Protein AF-A0A662AIS1-F1 (afdb_monomer_lite)

Secondary structure (DSSP, 8-state):
---PPPPGGGHHHHHHHHHHHTS-PPS-EEEE-PPSTTEEEEEEEETTS-EEEEE-HHHHT-TT--HHHHHHHHHHHHHHHTT-----STT-TTT---TT-HHHHTSHHHHHHHHTT-S----GGG-----------EEEEEEEE--

Foldseek 3Di:
DDQPAEDPVCVVLQVVLCVLLVHHFDDAYEEEDADPDLAQKAWEAEPVGYIYIYGHVCQVPDPPQDPLNSSLRSLLNSLCGGVVDAQDDPQACNVWPDPPWVSCVVCVVQNSCVSSVNHDDDPPVVDDDDDTDDDPRTHDTYDYDYD

Structure (mmCIF, N/CA/C/O backbone):
data_AF-A0A662AIS1-F1
#
_entry.id   AF-A0A662AIS1-F1
#
loop_
_atom_site.group_PDB
_atom_site.id
_atom_site.type_symbol
_atom_site.label_atom_id
_atom_site.label_alt_id
_atom_site.label_comp_id
_atom_site.label_asym_id
_atom_site.label_entity_id
_atom_site.label_seq_id
_atom_site.pdbx_PDB_ins_code
_atom_site.Cartn_x
_atom_site.Cartn_y
_atom_site.Cartn_z
_atom_site.occupancy
_atom_site.B_iso_or_equiv
_atom_site.auth_seq_id
_atom_site.auth_comp_id
_atom_site.auth_asym_id
_atom_site.auth_atom_id
_atom_site.pdbx_PDB_model_num
ATOM 1 N N . MET A 1 1 ? -5.729 -16.666 18.480 1.00 43.19 1 MET A N 1
ATOM 2 C CA . MET A 1 1 ? -5.168 -16.545 17.128 1.00 43.19 1 MET A CA 1
ATOM 3 C C . MET A 1 1 ? -4.175 -15.417 17.227 1.00 43.19 1 MET A C 1
ATOM 5 O O . MET A 1 1 ? -4.584 -14.311 17.562 1.00 43.19 1 MET A O 1
ATOM 9 N N . ASP A 1 2 ? -2.892 -15.741 17.139 1.00 51.19 2 ASP A N 1
ATOM 10 C CA . ASP A 1 2 ? -1.840 -14.737 17.213 1.00 51.19 2 ASP A CA 1
ATOM 11 C C . ASP A 1 2 ? -1.860 -13.984 15.886 1.00 51.19 2 ASP A C 1
ATOM 13 O O . ASP A 1 2 ? -1.753 -14.594 14.826 1.00 51.19 2 ASP A O 1
ATOM 17 N N . ILE A 1 3 ? -2.117 -12.680 15.940 1.00 53.25 3 ILE A N 1
ATOM 18 C CA . ILE A 1 3 ? -2.059 -11.820 14.759 1.00 53.25 3 ILE A CA 1
ATOM 19 C C . ILE A 1 3 ? -0.589 -11.776 14.359 1.00 53.25 3 ILE A C 1
ATOM 21 O O . ILE A 1 3 ? 0.239 -11.278 15.127 1.00 53.25 3 ILE A O 1
ATOM 25 N N . GLU A 1 4 ? -0.255 -12.344 13.203 1.00 63.03 4 GLU A N 1
ATOM 26 C CA . GLU A 1 4 ? 1.111 -12.285 12.700 1.00 63.03 4 GLU A CA 1
ATOM 27 C C . GLU A 1 4 ? 1.506 -10.815 12.474 1.00 63.03 4 GLU A C 1
ATOM 29 O O . GLU A 1 4 ? 0.703 -10.027 11.955 1.00 63.03 4 GLU A O 1
ATOM 34 N N . PRO A 1 5 ? 2.702 -10.399 12.920 1.00 81.88 5 PRO A N 1
ATOM 35 C CA . PRO A 1 5 ? 3.101 -9.002 12.882 1.00 81.88 5 PRO A CA 1
ATOM 36 C C . PRO A 1 5 ? 3.306 -8.522 11.443 1.00 81.88 5 PRO A C 1
ATOM 38 O O . PRO A 1 5 ? 3.674 -9.286 10.560 1.00 81.88 5 PRO A O 1
ATOM 41 N N . ILE A 1 6 ? 3.106 -7.222 11.232 1.00 87.69 6 ILE A N 1
ATOM 42 C CA . ILE A 1 6 ? 3.441 -6.526 9.985 1.00 87.69 6 ILE A CA 1
ATOM 43 C C . ILE A 1 6 ? 4.918 -6.773 9.643 1.00 87.69 6 ILE A C 1
ATOM 45 O O . ILE A 1 6 ? 5.787 -6.499 10.477 1.00 87.69 6 ILE A O 1
ATOM 49 N N . ASP A 1 7 ? 5.203 -7.243 8.423 1.00 90.25 7 ASP A N 1
ATOM 50 C CA . ASP A 1 7 ? 6.584 -7.393 7.953 1.00 90.25 7 ASP A CA 1
ATOM 51 C C . ASP A 1 7 ? 7.290 -6.028 7.941 1.00 90.25 7 ASP A C 1
ATOM 53 O O . ASP A 1 7 ? 6.749 -5.012 7.487 1.00 90.25 7 ASP A O 1
ATOM 57 N N . SER A 1 8 ? 8.521 -5.992 8.456 1.00 92.50 8 SER A N 1
ATOM 58 C CA . SER A 1 8 ? 9.297 -4.762 8.583 1.00 92.50 8 SER A CA 1
ATOM 59 C C . SER A 1 8 ? 9.508 -4.028 7.254 1.00 92.50 8 SER A C 1
ATOM 61 O O . SER A 1 8 ? 9.572 -2.795 7.275 1.00 92.50 8 SER A O 1
ATOM 63 N N . GLU A 1 9 ? 9.520 -4.742 6.121 1.00 95.00 9 GLU A N 1
ATOM 64 C CA . GLU A 1 9 ? 9.638 -4.179 4.765 1.00 95.00 9 GLU A CA 1
ATOM 65 C C . GLU A 1 9 ? 8.522 -3.172 4.436 1.00 95.00 9 GLU A C 1
ATOM 67 O O . GLU A 1 9 ? 8.722 -2.243 3.651 1.00 95.00 9 GLU A O 1
ATOM 72 N N . PHE A 1 10 ? 7.355 -3.297 5.074 1.00 95.56 10 PHE A N 1
ATOM 73 C CA . PHE A 1 10 ? 6.209 -2.418 4.832 1.00 95.56 10 PHE A CA 1
ATOM 74 C C . PHE A 1 10 ? 6.201 -1.162 5.716 1.00 95.56 10 PHE A C 1
ATOM 76 O O . PHE A 1 10 ? 5.417 -0.238 5.483 1.00 95.56 10 PHE A O 1
ATOM 83 N N . SER A 1 11 ? 7.078 -1.089 6.722 1.00 93.06 11 SER A N 1
ATOM 84 C CA . SER A 1 11 ? 6.996 -0.092 7.802 1.00 93.06 11 SER A CA 1
ATOM 85 C C . SER A 1 11 ? 7.085 1.354 7.314 1.00 93.06 11 SER A C 1
ATOM 87 O O . SER A 1 11 ? 6.357 2.217 7.807 1.00 93.06 11 SER A O 1
ATOM 89 N N . SER A 1 12 ? 7.973 1.642 6.357 1.00 95.81 12 SER A N 1
ATOM 90 C CA . SER A 1 12 ? 8.138 2.995 5.810 1.00 95.81 12 SER A CA 1
ATOM 91 C C . SER A 1 12 ? 6.887 3.453 5.062 1.00 95.81 12 SER A C 1
ATOM 93 O O . SER A 1 12 ? 6.411 4.560 5.302 1.00 95.81 12 SER A O 1
ATOM 95 N N . TYR A 1 13 ? 6.312 2.587 4.229 1.00 95.94 13 TYR A N 1
ATOM 96 C CA . TYR A 1 13 ? 5.102 2.876 3.462 1.00 95.94 13 TYR A CA 1
ATOM 97 C C . TYR A 1 13 ? 3.892 3.079 4.381 1.00 95.94 13 TYR A C 1
ATOM 99 O O . TYR A 1 13 ? 3.158 4.053 4.234 1.00 95.94 13 TYR A O 1
ATOM 107 N N . ILE A 1 14 ? 3.726 2.222 5.394 1.00 95.00 14 ILE A N 1
ATOM 108 C CA . ILE A 1 14 ? 2.650 2.352 6.389 1.00 95.00 14 ILE A CA 1
ATOM 109 C C . ILE A 1 14 ? 2.785 3.660 7.167 1.00 95.00 14 ILE A C 1
ATOM 111 O O . ILE A 1 14 ? 1.793 4.350 7.402 1.00 95.00 14 ILE A O 1
ATOM 115 N N . LYS A 1 15 ? 4.011 4.036 7.545 1.00 95.00 15 LYS A N 1
ATOM 116 C CA . LYS A 1 15 ? 4.266 5.315 8.206 1.00 95.00 15 LYS A CA 1
ATOM 117 C C . LYS A 1 15 ? 3.829 6.485 7.322 1.00 95.00 15 LYS A C 1
ATOM 119 O O . LYS A 1 15 ? 3.090 7.340 7.802 1.00 95.00 15 LYS A O 1
ATOM 124 N N . THR A 1 16 ? 4.216 6.498 6.047 1.00 95.06 16 THR A N 1
ATOM 125 C CA . THR A 1 16 ? 3.801 7.551 5.108 1.00 95.06 16 THR A CA 1
ATOM 126 C C . THR A 1 16 ? 2.282 7.583 4.925 1.00 95.06 16 THR A C 1
ATOM 128 O O . THR A 1 16 ? 1.692 8.663 4.926 1.00 95.06 16 THR A O 1
ATOM 131 N N . TYR A 1 17 ? 1.625 6.423 4.843 1.00 94.94 17 TYR A N 1
ATOM 132 C CA . TYR A 1 17 ? 0.164 6.327 4.780 1.00 94.94 17 TYR A CA 1
ATOM 133 C C . TYR A 1 17 ? -0.499 6.959 6.012 1.00 94.94 17 TYR A C 1
ATOM 135 O O . TYR A 1 17 ? -1.397 7.787 5.874 1.00 94.94 17 TYR A O 1
ATOM 143 N N . VAL A 1 18 ? -0.041 6.610 7.220 1.00 94.44 18 VAL A N 1
ATOM 144 C CA . VAL A 1 18 ? -0.578 7.130 8.491 1.00 94.44 18 VAL A CA 1
ATOM 145 C C . VAL A 1 18 ? -0.353 8.634 8.624 1.00 94.44 18 VAL A C 1
ATOM 147 O O . VAL A 1 18 ? -1.266 9.355 9.030 1.00 94.44 18 VAL A O 1
ATOM 150 N N . GLU A 1 19 ? 0.837 9.118 8.262 1.00 94.62 19 GLU A N 1
ATOM 151 C CA . GLU A 1 19 ? 1.161 10.548 8.248 1.00 94.62 19 GLU A CA 1
ATOM 152 C C . GLU A 1 19 ? 0.239 11.311 7.294 1.00 94.62 19 GLU A C 1
ATOM 154 O O . GLU A 1 19 ? -0.308 12.349 7.669 1.00 94.62 19 GLU A O 1
ATOM 159 N N . LEU A 1 20 ? 0.008 10.772 6.093 1.00 92.38 20 LEU A N 1
ATOM 160 C CA . LEU A 1 20 ? -0.857 11.399 5.101 1.00 92.38 20 LEU A CA 1
ATOM 161 C C . LEU A 1 20 ? -2.334 11.357 5.513 1.00 92.38 20 LEU A C 1
ATOM 163 O O . LEU A 1 20 ? -3.027 12.364 5.394 1.00 92.38 20 LEU A O 1
ATOM 167 N N . LYS A 1 21 ? -2.814 10.217 6.020 1.00 92.75 21 LYS A N 1
ATOM 168 C CA . LYS A 1 21 ? -4.190 10.021 6.504 1.00 92.75 21 LYS A CA 1
ATOM 169 C C . LYS A 1 21 ? -4.490 10.861 7.754 1.00 92.75 21 LYS A C 1
ATOM 171 O O . LYS A 1 21 ? -5.641 11.225 7.990 1.00 92.75 21 LYS A O 1
ATOM 176 N N . GLY A 1 22 ? -3.482 11.143 8.581 1.00 93.25 22 GLY A N 1
ATOM 177 C CA . GLY A 1 22 ? -3.623 11.869 9.848 1.00 93.25 22 GLY A CA 1
ATOM 178 C C . GLY A 1 22 ? -4.205 11.033 10.996 1.00 93.25 22 GLY A C 1
ATOM 179 O O . GLY A 1 22 ? -4.612 11.582 12.018 1.00 93.25 22 GLY A O 1
ATOM 180 N N . SER A 1 23 ? -4.278 9.709 10.840 1.00 91.00 23 SER A N 1
ATOM 181 C CA . SER A 1 23 ? -4.714 8.770 11.881 1.00 91.00 23 SER A CA 1
ATOM 182 C C . SER A 1 23 ? -4.106 7.386 11.650 1.00 91.00 23 SER A C 1
ATOM 184 O O . SER A 1 23 ? -3.678 7.072 10.540 1.00 91.00 23 SER A O 1
ATOM 186 N N . GLY A 1 24 ? -4.052 6.561 12.700 1.00 91.06 24 GLY A N 1
ATOM 187 C CA . GLY A 1 24 ? -3.509 5.201 12.619 1.00 91.06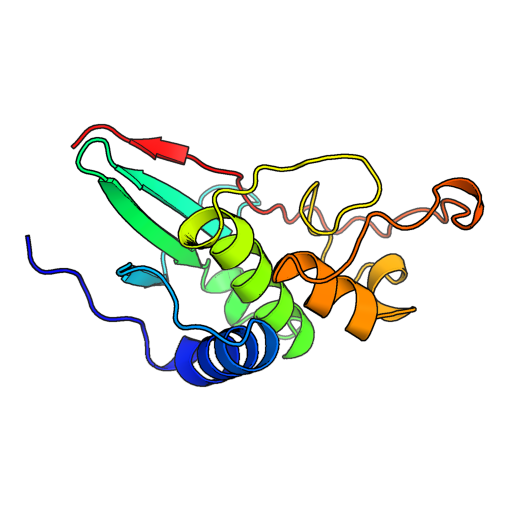 24 GLY A CA 1
ATOM 188 C C . GLY A 1 24 ? -4.311 4.269 11.702 1.00 91.06 24 GLY A C 1
ATOM 189 O O . GLY A 1 24 ? -5.381 4.630 11.203 1.00 91.06 24 GLY A O 1
ATOM 190 N N . ILE A 1 25 ? -3.797 3.054 11.507 1.00 91.25 25 ILE A N 1
ATOM 191 C CA . ILE A 1 25 ? -4.488 1.977 10.784 1.00 91.25 25 ILE A CA 1
ATOM 192 C C . ILE A 1 25 ? -5.247 1.057 11.745 1.00 91.25 25 ILE A C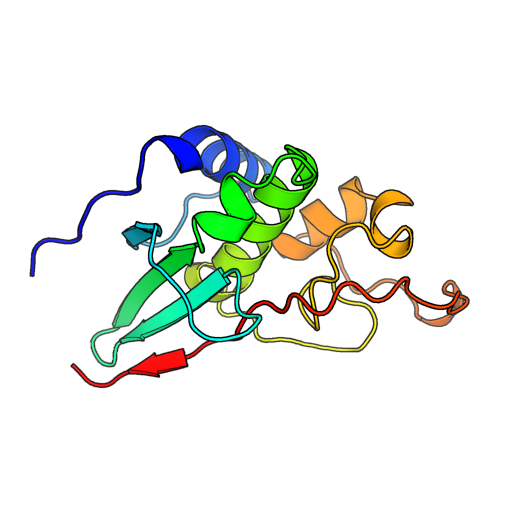 1
ATOM 194 O O . ILE A 1 25 ? -4.925 0.973 12.933 1.00 91.25 25 ILE A O 1
ATOM 198 N N . ARG A 1 26 ? -6.261 0.355 11.232 1.00 86.88 26 ARG A N 1
ATOM 199 C CA . ARG A 1 26 ? -6.901 -0.763 11.946 1.00 86.88 26 ARG A CA 1
ATOM 200 C C . ARG A 1 26 ? -5.874 -1.853 12.276 1.00 86.88 26 ARG A C 1
ATOM 202 O O . ARG A 1 26 ? -4.868 -1.999 11.591 1.00 86.88 26 ARG A O 1
ATOM 209 N N . ASN A 1 27 ? -6.164 -2.646 13.305 1.00 84.81 27 ASN A N 1
ATOM 210 C CA . ASN A 1 27 ? -5.362 -3.822 13.625 1.00 84.81 27 ASN A CA 1
ATOM 211 C C . ASN A 1 27 ? -5.500 -4.863 12.502 1.00 84.81 27 ASN A C 1
ATOM 213 O O . ASN A 1 27 ? -6.616 -5.307 12.227 1.00 84.81 27 ASN A O 1
ATOM 217 N N . MET A 1 28 ? -4.394 -5.191 11.837 1.00 88.75 28 MET A N 1
ATOM 218 C CA . MET A 1 28 ? -4.332 -6.132 10.717 1.00 88.75 28 MET A CA 1
ATOM 219 C C . MET A 1 28 ? -2.907 -6.662 10.541 1.00 88.75 28 MET A C 1
ATOM 221 O O . MET A 1 28 ? -1.947 -6.008 10.956 1.00 88.75 28 MET A O 1
ATOM 225 N N . SER A 1 29 ? -2.784 -7.806 9.876 1.00 92.25 29 SER A N 1
ATOM 226 C CA . SER A 1 29 ? -1.504 -8.352 9.417 1.00 92.25 29 SER A CA 1
ATOM 227 C C . SER A 1 29 ? -1.213 -7.894 7.988 1.00 92.25 29 SER A C 1
ATOM 229 O O . SER A 1 29 ? -2.130 -7.763 7.176 1.00 92.25 29 SER A O 1
ATOM 231 N N . ILE A 1 30 ? 0.058 -7.633 7.683 1.00 94.38 30 ILE A N 1
ATOM 232 C CA . ILE A 1 30 ? 0.526 -7.290 6.334 1.00 94.38 30 ILE A CA 1
ATOM 233 C C . ILE A 1 30 ? 1.784 -8.110 6.079 1.00 94.38 30 ILE A C 1
ATOM 235 O O . ILE A 1 30 ? 2.792 -7.914 6.761 1.00 94.38 30 ILE A O 1
ATOM 239 N N . LEU A 1 31 ? 1.695 -9.055 5.147 1.00 95.06 31 LEU A N 1
ATOM 240 C CA . LEU A 1 31 ? 2.678 -10.123 4.965 1.00 95.06 31 LEU A CA 1
ATOM 241 C C . LEU A 1 31 ? 2.943 -10.387 3.481 1.00 95.06 31 LEU A C 1
ATOM 243 O O . LEU A 1 31 ? 2.123 -10.072 2.616 1.00 95.06 31 LEU A O 1
ATOM 247 N N . PHE A 1 32 ? 4.073 -11.026 3.189 1.00 96.00 32 PHE A N 1
ATOM 248 C CA . PHE A 1 32 ? 4.301 -11.606 1.870 1.00 96.00 32 PHE A CA 1
ATOM 249 C C . PHE A 1 32 ? 3.583 -12.945 1.725 1.00 96.00 32 PHE A C 1
ATOM 251 O O . PHE A 1 32 ? 3.656 -13.805 2.604 1.00 96.00 32 PHE A O 1
ATOM 258 N N . HIS A 1 33 ? 2.950 -13.156 0.575 1.00 95.25 33 HIS A N 1
ATOM 259 C CA . HIS A 1 33 ? 2.391 -14.450 0.199 1.00 95.25 33 HIS A CA 1
ATOM 260 C C . HIS A 1 33 ? 2.451 -14.615 -1.316 1.00 95.25 33 HIS A C 1
ATOM 262 O O . HIS A 1 33 ? 2.220 -13.655 -2.038 1.00 95.25 33 HIS A O 1
ATOM 268 N N . THR A 1 34 ? 2.726 -15.821 -1.814 1.00 94.12 34 THR A N 1
ATOM 269 C CA . THR A 1 34 ? 2.628 -16.086 -3.256 1.00 94.12 34 THR A CA 1
ATOM 270 C C . THR A 1 34 ? 1.164 -16.080 -3.674 1.00 94.12 34 THR A C 1
ATOM 272 O O . THR A 1 34 ? 0.377 -16.910 -3.214 1.00 94.12 34 THR A O 1
ATOM 275 N N . LEU A 1 35 ? 0.799 -15.155 -4.551 1.00 90.62 35 LEU A N 1
ATOM 276 C CA . LEU A 1 35 ? -0.561 -14.971 -5.025 1.00 90.62 35 LEU A CA 1
ATOM 277 C C . LEU A 1 35 ? -0.742 -15.624 -6.406 1.00 90.62 35 LEU A C 1
ATOM 279 O O . LEU A 1 35 ? 0.199 -15.734 -7.194 1.00 90.62 35 LEU A O 1
ATOM 283 N N . PRO A 1 36 ? -1.943 -16.139 -6.714 1.00 86.25 36 PRO A N 1
ATOM 284 C CA . PRO A 1 36 ? -2.187 -16.804 -7.983 1.00 86.25 36 PRO A CA 1
ATOM 285 C C . PRO A 1 36 ? -2.374 -15.806 -9.134 1.00 86.25 36 PRO A C 1
ATOM 287 O O . PRO A 1 36 ? -3.018 -14.767 -8.994 1.00 86.25 36 PRO A O 1
ATOM 290 N N . GLY A 1 37 ? -1.921 -16.201 -10.325 1.00 84.50 37 GLY A N 1
ATOM 291 C CA . GLY A 1 37 ? -2.202 -15.485 -11.568 1.00 84.50 37 GLY A CA 1
ATOM 292 C C . GLY A 1 37 ? -1.487 -14.139 -11.649 1.00 84.50 37 GLY A C 1
ATOM 293 O O . GLY A 1 37 ? -0.278 -14.073 -11.472 1.00 84.50 37 GLY A O 1
ATOM 294 N N . SER A 1 38 ? -2.239 -13.090 -11.974 1.00 82.50 38 SER A N 1
ATOM 295 C CA . SER A 1 38 ? -1.757 -11.709 -12.078 1.00 82.50 38 SER A CA 1
ATOM 296 C C . SER A 1 38 ? -1.934 -10.905 -10.791 1.00 82.50 38 SER A C 1
ATOM 298 O O . SER A 1 38 ? -1.727 -9.694 -10.811 1.00 82.50 38 SER A O 1
ATOM 300 N N . VAL A 1 39 ? -2.379 -11.543 -9.702 1.00 87.56 39 VAL A N 1
ATOM 301 C CA . VAL A 1 39 ? -2.681 -10.846 -8.455 1.00 87.56 39 VAL A CA 1
ATOM 302 C C . VAL A 1 39 ? -1.389 -10.477 -7.738 1.00 87.56 39 VAL A C 1
ATOM 304 O O . VAL A 1 39 ? -0.614 -11.359 -7.398 1.00 87.56 39 VAL A O 1
ATOM 307 N N . ILE A 1 40 ? -1.171 -9.190 -7.479 1.00 91.06 40 ILE A N 1
ATOM 308 C CA . ILE A 1 40 ? 0.054 -8.689 -6.819 1.00 91.06 40 ILE A CA 1
ATOM 309 C C . ILE A 1 40 ? -0.167 -8.198 -5.384 1.00 91.06 40 ILE A C 1
ATOM 311 O O . ILE A 1 40 ? 0.780 -8.024 -4.618 1.00 91.06 40 ILE A O 1
ATOM 315 N N . GLY A 1 41 ? -1.429 -7.975 -5.031 1.00 92.12 41 GLY A N 1
ATOM 316 C CA . GLY A 1 41 ? -1.885 -7.506 -3.735 1.00 92.12 41 GLY A CA 1
ATOM 317 C C . GLY A 1 41 ? -3.326 -7.938 -3.520 1.00 92.12 41 GLY A C 1
ATOM 318 O O . GLY A 1 41 ? -4.099 -8.067 -4.480 1.00 92.12 41 GLY A O 1
ATOM 319 N N . VAL A 1 42 ? -3.660 -8.252 -2.274 1.00 91.62 42 VAL A N 1
ATOM 320 C CA . VAL A 1 42 ? -5.021 -8.603 -1.885 1.00 91.62 42 VAL A CA 1
ATOM 321 C C . VAL A 1 42 ? -5.266 -8.302 -0.418 1.00 91.62 42 VAL A C 1
ATOM 323 O O . VAL A 1 42 ? -4.426 -8.571 0.443 1.00 91.62 42 VAL A O 1
ATOM 326 N N . CYS A 1 43 ? -6.476 -7.842 -0.137 1.00 92.81 43 CYS A N 1
ATOM 327 C CA . CYS A 1 43 ? -6.992 -7.662 1.203 1.00 92.81 43 CYS A CA 1
ATOM 328 C C . CYS A 1 43 ? -8.081 -8.705 1.516 1.00 92.81 43 CYS A C 1
ATOM 330 O O . CYS A 1 43 ? -9.130 -8.770 0.864 1.00 92.81 43 CYS A O 1
ATOM 332 N N . TYR A 1 44 ? -7.849 -9.505 2.557 1.00 91.50 44 TYR A N 1
ATOM 333 C CA . TYR A 1 44 ? -8.788 -10.489 3.083 1.00 91.50 44 TYR A CA 1
ATOM 334 C C . TYR A 1 44 ? -9.609 -9.932 4.236 1.00 91.50 44 TYR A C 1
ATOM 336 O O . TYR A 1 44 ? -9.101 -9.265 5.138 1.00 91.50 44 TYR A O 1
ATOM 344 N N . TYR A 1 45 ? -10.900 -10.242 4.202 1.00 90.44 45 TYR A N 1
ATOM 345 C CA . TYR A 1 45 ? -11.851 -9.950 5.263 1.00 90.44 45 TYR A CA 1
ATOM 346 C C . TYR A 1 45 ? -12.340 -11.256 5.859 1.00 90.44 45 TYR A C 1
ATOM 348 O O . TYR A 1 45 ? -12.994 -12.043 5.171 1.00 90.44 45 TYR A O 1
ATOM 356 N N . TYR A 1 46 ? -12.081 -11.444 7.143 1.00 87.50 46 TYR A N 1
ATOM 357 C CA . TYR A 1 46 ? -12.546 -12.609 7.874 1.00 87.50 46 TYR A CA 1
ATOM 358 C C . TYR A 1 46 ? -13.888 -12.329 8.553 1.00 87.50 46 TYR A C 1
ATOM 360 O O . TYR A 1 46 ? -14.196 -11.200 8.951 1.00 87.50 46 TYR A O 1
ATOM 368 N N . SER A 1 47 ? -14.712 -13.367 8.694 1.00 85.12 47 SER A N 1
ATOM 369 C CA . SER A 1 47 ? -16.053 -13.267 9.290 1.00 85.12 47 SER A CA 1
ATOM 370 C C . SER A 1 47 ? -16.049 -12.795 10.753 1.00 85.12 47 SER A C 1
ATOM 372 O O . SER A 1 47 ? -17.028 -12.205 11.211 1.00 85.12 47 SER A O 1
ATOM 374 N N . ASN A 1 48 ? -14.942 -12.982 11.476 1.00 85.44 48 ASN A N 1
ATOM 375 C CA . ASN A 1 48 ? -14.741 -12.475 12.838 1.00 85.44 48 ASN A CA 1
ATOM 376 C C . ASN A 1 48 ? -14.366 -10.978 12.901 1.00 85.44 48 ASN A C 1
ATOM 378 O O . ASN A 1 48 ? -14.236 -10.431 13.996 1.00 85.44 48 ASN A O 1
ATOM 382 N N . GLY A 1 49 ? -14.208 -10.314 11.753 1.00 83.81 49 GLY A N 1
ATOM 383 C CA . GLY A 1 49 ? -13.835 -8.905 11.648 1.00 83.81 49 GLY A CA 1
ATOM 384 C C . GLY A 1 49 ? -12.338 -8.643 11.467 1.00 83.81 49 GLY A C 1
ATOM 385 O O . GLY A 1 49 ? -11.977 -7.478 11.258 1.00 83.81 49 GLY A O 1
ATOM 386 N N . ASP A 1 50 ? -11.497 -9.681 11.503 1.00 88.56 50 ASP A N 1
ATOM 387 C CA . ASP A 1 50 ? -10.068 -9.564 11.221 1.00 88.56 50 ASP A CA 1
ATOM 388 C C . ASP A 1 50 ? -9.822 -9.255 9.745 1.00 88.56 50 ASP A C 1
ATOM 390 O O . ASP A 1 50 ? -10.633 -9.551 8.857 1.00 88.56 50 ASP A O 1
ATOM 394 N N . ARG A 1 51 ? -8.683 -8.614 9.493 1.00 91.06 51 ARG A N 1
ATOM 395 C CA . ARG A 1 51 ? -8.257 -8.198 8.162 1.00 91.06 51 ARG A CA 1
ATOM 396 C C . ARG A 1 51 ? -6.789 -8.505 7.966 1.00 91.06 51 ARG A C 1
ATOM 398 O O . ARG A 1 51 ? -6.005 -8.431 8.912 1.00 91.06 51 ARG A O 1
ATOM 405 N N . GLU A 1 52 ? -6.435 -8.818 6.734 1.00 93.25 52 GLU A N 1
ATOM 406 C CA . GLU A 1 52 ? -5.083 -9.224 6.383 1.00 93.25 52 GLU A CA 1
ATOM 407 C C . GLU A 1 52 ? -4.765 -8.807 4.954 1.00 93.25 52 GLU A C 1
ATOM 409 O O . GLU A 1 52 ? -5.585 -8.993 4.057 1.00 93.25 52 GLU A O 1
ATOM 414 N N . ILE A 1 53 ? -3.582 -8.239 4.750 1.00 94.94 53 ILE A N 1
ATOM 415 C CA . ILE A 1 53 ? -3.073 -7.876 3.432 1.00 94.94 53 ILE A CA 1
ATOM 416 C C . ILE A 1 53 ? -1.957 -8.844 3.067 1.00 94.94 53 ILE A C 1
ATOM 418 O O . ILE A 1 53 ? -0.992 -8.988 3.822 1.00 94.94 53 ILE A O 1
ATOM 422 N N . TYR A 1 54 ? -2.059 -9.442 1.883 1.00 95.31 54 TYR A N 1
ATOM 423 C CA . TYR A 1 54 ? -0.964 -10.178 1.264 1.00 95.31 54 TYR A CA 1
ATOM 424 C C . TYR A 1 54 ? -0.424 -9.433 0.058 1.00 95.31 54 TYR A C 1
ATOM 426 O O . TYR A 1 54 ? -1.187 -8.987 -0.798 1.00 95.31 54 TYR A O 1
ATOM 434 N N . ILE A 1 55 ? 0.901 -9.349 -0.006 1.00 95.25 55 ILE A N 1
ATOM 435 C CA . ILE A 1 55 ? 1.649 -8.772 -1.119 1.00 95.25 55 ILE A CA 1
ATOM 436 C C . ILE A 1 55 ? 2.441 -9.879 -1.801 1.00 95.25 55 ILE A C 1
ATOM 438 O O . ILE A 1 55 ? 3.097 -10.682 -1.130 1.00 95.25 55 ILE A O 1
ATOM 442 N N . ASP A 1 56 ? 2.398 -9.917 -3.131 1.00 94.94 56 ASP A N 1
ATOM 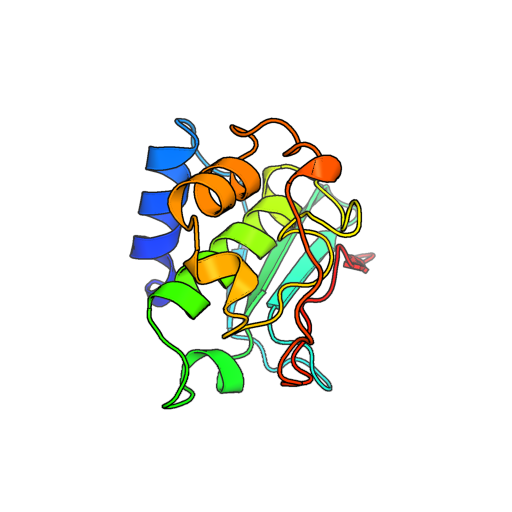443 C CA . ASP A 1 56 ? 3.148 -10.911 -3.882 1.00 94.94 56 ASP A CA 1
ATOM 444 C C . ASP A 1 56 ? 4.648 -10.554 -3.922 1.00 94.94 56 ASP A C 1
ATOM 446 O O . ASP A 1 56 ? 5.026 -9.477 -4.404 1.00 94.94 56 ASP A O 1
ATOM 450 N N . PRO A 1 57 ? 5.541 -11.436 -3.435 1.00 95.69 57 PRO A N 1
ATOM 451 C CA . PRO A 1 57 ? 6.971 -11.155 -3.402 1.00 95.69 57 PRO A CA 1
ATOM 452 C C . PRO A 1 57 ? 7.602 -11.111 -4.801 1.00 95.69 57 PRO A C 1
ATOM 454 O O . PRO A 1 57 ? 8.615 -10.436 -4.977 1.00 95.69 57 PRO A O 1
ATOM 457 N N . SER A 1 58 ? 7.033 -11.804 -5.799 1.00 92.75 58 SER A N 1
ATOM 458 C CA . SER A 1 58 ? 7.553 -11.775 -7.171 1.00 92.75 58 SER A CA 1
ATOM 459 C C . SER A 1 58 ? 7.372 -10.399 -7.795 1.00 92.75 58 SER A C 1
ATOM 461 O O . SER A 1 58 ? 8.303 -9.914 -8.429 1.00 92.75 58 SER A O 1
ATOM 463 N N . PHE A 1 59 ? 6.247 -9.731 -7.520 1.00 90.88 59 PHE A N 1
ATOM 464 C CA . PHE A 1 59 ? 6.054 -8.326 -7.860 1.00 90.88 59 PHE A CA 1
ATOM 465 C C . PHE A 1 59 ? 6.959 -7.416 -7.020 1.00 90.88 59 PHE A C 1
ATOM 467 O O . PHE A 1 59 ? 7.669 -6.563 -7.559 1.00 90.88 59 PHE A O 1
ATOM 474 N N . TRP A 1 60 ? 6.963 -7.601 -5.694 1.00 94.50 60 TRP A N 1
ATOM 475 C CA . TRP A 1 60 ? 7.672 -6.710 -4.775 1.00 94.50 60 TRP A CA 1
ATOM 476 C C . TRP A 1 60 ? 9.166 -6.619 -5.077 1.00 94.50 60 TRP A C 1
ATOM 478 O O . TRP A 1 60 ? 9.713 -5.517 -5.114 1.00 94.50 60 TRP A O 1
ATOM 488 N N . TYR A 1 61 ? 9.824 -7.753 -5.321 1.00 95.06 61 TYR A N 1
ATOM 489 C CA . TYR A 1 61 ? 11.265 -7.825 -5.567 1.00 95.06 61 TYR A CA 1
ATOM 490 C C . TYR A 1 61 ? 11.645 -7.782 -7.052 1.00 95.06 61 TYR A C 1
ATOM 492 O O . TYR A 1 61 ? 12.822 -7.934 -7.372 1.00 95.06 61 TYR A O 1
ATOM 500 N N . HIS A 1 62 ? 10.693 -7.561 -7.961 1.00 91.75 62 HIS A N 1
ATOM 501 C CA . HIS A 1 62 ? 11.000 -7.430 -9.382 1.00 91.75 62 HIS A CA 1
ATOM 502 C C . HIS A 1 62 ? 11.855 -6.179 -9.658 1.00 91.75 62 HIS A C 1
ATOM 504 O O . HIS A 1 62 ? 11.597 -5.105 -9.111 1.00 91.75 62 HIS A O 1
ATOM 510 N N . ASP A 1 63 ? 12.840 -6.292 -10.556 1.00 88.12 63 ASP A N 1
ATOM 511 C CA . ASP A 1 63 ? 13.820 -5.226 -10.839 1.00 88.12 63 ASP A CA 1
ATOM 512 C C . ASP A 1 63 ? 13.187 -3.935 -11.384 1.00 88.12 63 ASP A C 1
ATOM 514 O O . ASP A 1 63 ? 13.711 -2.839 -11.181 1.00 88.12 63 ASP A O 1
ATOM 518 N N . A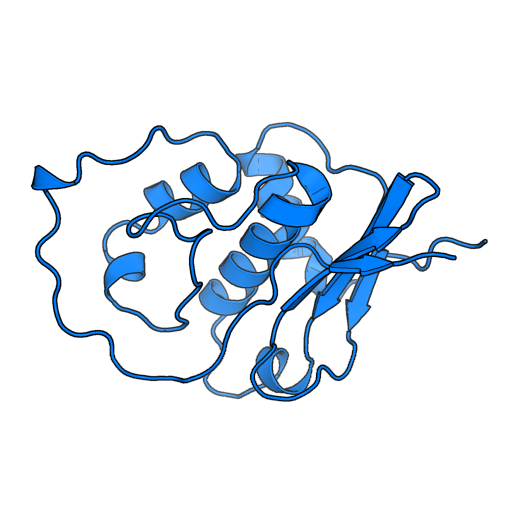SN A 1 64 ? 12.047 -4.055 -12.067 1.00 85.62 64 ASN A N 1
ATOM 519 C CA . ASN A 1 64 ? 11.313 -2.906 -12.609 1.00 85.62 64 ASN A CA 1
ATOM 520 C C . ASN A 1 64 ? 10.343 -2.269 -11.603 1.00 85.62 64 ASN A C 1
ATOM 522 O O . ASN A 1 64 ? 9.777 -1.221 -11.904 1.00 85.62 64 ASN A O 1
ATOM 526 N N . THR A 1 65 ? 10.139 -2.880 -10.434 1.00 86.69 65 THR A N 1
ATOM 527 C CA . THR A 1 65 ? 9.216 -2.370 -9.418 1.00 86.69 65 THR A CA 1
ATOM 528 C C . THR A 1 65 ? 9.884 -1.242 -8.642 1.00 86.69 65 THR A C 1
ATOM 530 O O . THR A 1 65 ? 10.858 -1.443 -7.906 1.00 86.69 65 THR A O 1
ATOM 533 N N . THR A 1 66 ? 9.357 -0.029 -8.794 1.00 89.56 66 THR A N 1
ATOM 534 C CA . THR A 1 66 ? 9.911 1.157 -8.141 1.00 89.56 66 THR A CA 1
ATOM 535 C C . THR A 1 66 ? 9.409 1.302 -6.704 1.00 89.56 66 THR A C 1
ATOM 537 O O . THR A 1 66 ? 8.427 0.687 -6.287 1.00 89.56 66 THR A O 1
ATOM 540 N N . TYR A 1 67 ? 10.061 2.173 -5.926 1.00 90.50 67 TYR A N 1
ATOM 541 C CA . TYR A 1 67 ? 9.553 2.575 -4.609 1.00 90.50 67 TYR A CA 1
ATOM 542 C C . TYR A 1 67 ? 8.122 3.120 -4.697 1.00 90.50 67 TYR A C 1
ATOM 544 O O . TYR A 1 67 ? 7.297 2.819 -3.839 1.00 90.50 67 TYR A O 1
ATOM 552 N N . LEU A 1 68 ? 7.826 3.896 -5.746 1.00 86.31 68 LEU A N 1
ATOM 553 C CA . LEU A 1 68 ? 6.502 4.468 -5.941 1.00 86.31 68 LEU A CA 1
ATOM 554 C C . LEU A 1 68 ? 5.455 3.382 -6.188 1.00 86.31 68 LEU A C 1
ATOM 556 O O . LEU A 1 68 ? 4.361 3.463 -5.641 1.00 86.31 68 LEU A O 1
ATOM 560 N N . ASP A 1 69 ? 5.804 2.350 -6.958 1.00 87.06 69 ASP A N 1
ATOM 561 C CA . ASP A 1 69 ? 4.877 1.258 -7.244 1.00 87.06 69 ASP A CA 1
ATOM 562 C C . ASP A 1 69 ? 4.525 0.473 -5.979 1.00 87.06 69 ASP A C 1
ATOM 564 O O . ASP A 1 69 ? 3.356 0.171 -5.741 1.00 87.06 69 ASP A O 1
ATOM 568 N N . ARG A 1 70 ? 5.528 0.206 -5.132 1.00 92.19 70 ARG A N 1
ATOM 569 C CA . ARG A 1 70 ? 5.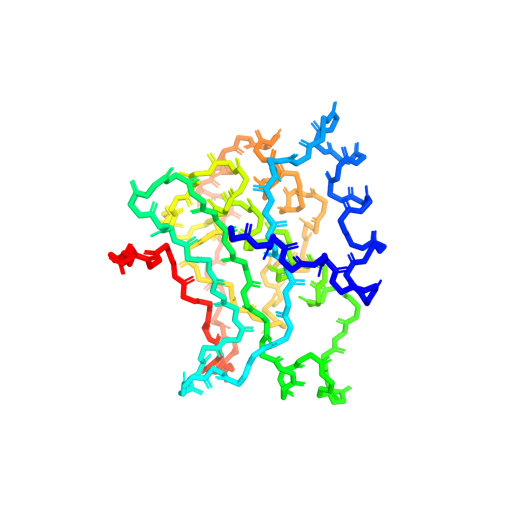345 -0.432 -3.819 1.00 92.19 70 ARG A CA 1
ATOM 570 C C . ARG A 1 70 ? 4.503 0.430 -2.887 1.00 92.19 70 ARG A C 1
ATOM 572 O O . ARG A 1 70 ? 3.603 -0.078 -2.228 1.00 92.19 70 ARG A O 1
ATOM 579 N N . GLU A 1 71 ? 4.774 1.731 -2.843 1.00 92.62 71 GLU A N 1
ATOM 580 C CA . GLU A 1 71 ? 4.027 2.677 -2.014 1.00 92.62 71 GLU A CA 1
ATOM 581 C C . GLU A 1 71 ? 2.552 2.731 -2.411 1.00 92.62 71 GLU A C 1
ATOM 583 O O . GLU A 1 71 ? 1.680 2.598 -1.554 1.00 92.62 71 GLU A O 1
ATOM 588 N N . LEU A 1 72 ? 2.270 2.871 -3.706 1.00 88.31 72 LEU A N 1
ATOM 589 C CA . LEU A 1 72 ? 0.906 2.899 -4.221 1.00 88.31 72 LEU A CA 1
ATOM 590 C C . LEU A 1 72 ? 0.184 1.568 -3.998 1.00 88.31 72 LEU A C 1
ATOM 592 O O . LEU A 1 72 ? -0.972 1.598 -3.586 1.00 88.31 72 LEU A O 1
ATOM 596 N N . LEU A 1 73 ? 0.861 0.427 -4.173 1.00 91.00 73 LEU A N 1
ATOM 597 C CA . LEU A 1 73 ? 0.287 -0.887 -3.871 1.00 91.00 73 LEU A CA 1
ATOM 598 C C . LEU A 1 73 ? -0.110 -1.007 -2.392 1.00 91.00 73 LEU A C 1
ATOM 600 O O . LEU A 1 73 ? -1.241 -1.373 -2.083 1.00 91.00 73 LEU A O 1
ATOM 604 N N . ILE A 1 74 ? 0.782 -0.647 -1.463 1.00 94.38 74 ILE A N 1
ATOM 605 C CA . ILE A 1 74 ? 0.471 -0.692 -0.025 1.00 94.38 74 ILE A CA 1
ATOM 606 C C . ILE A 1 74 ? -0.696 0.239 0.314 1.00 94.38 74 ILE A C 1
ATOM 608 O O . ILE A 1 74 ? -1.584 -0.130 1.079 1.00 94.38 74 ILE A O 1
ATOM 612 N N . PHE A 1 75 ? -0.728 1.440 -0.263 1.00 93.25 75 PHE A N 1
ATOM 613 C CA . PHE A 1 75 ? -1.806 2.398 -0.023 1.00 93.25 75 PHE A CA 1
ATOM 614 C C . PHE A 1 75 ? -3.142 1.910 -0.593 1.00 93.25 75 PHE A C 1
ATOM 616 O O . PHE A 1 75 ? -4.180 2.136 0.027 1.00 93.25 75 PHE A O 1
ATOM 623 N N . HIS A 1 76 ? -3.119 1.240 -1.745 1.00 91.19 76 HIS A N 1
ATOM 624 C CA . HIS A 1 76 ? -4.279 0.613 -2.376 1.00 91.19 76 HIS A CA 1
ATOM 625 C C . HIS A 1 76 ? -4.879 -0.473 -1.485 1.00 91.19 76 HIS A C 1
ATOM 627 O O . HIS A 1 76 ? -6.058 -0.404 -1.127 1.00 91.19 76 HIS A O 1
ATOM 633 N N . GLU A 1 77 ? -4.054 -1.413 -1.023 1.00 93.75 77 GLU A N 1
ATOM 634 C CA . GLU A 1 77 ? -4.515 -2.479 -0.131 1.00 93.75 77 GLU A CA 1
ATOM 635 C C . GLU A 1 77 ? -4.971 -1.943 1.232 1.00 93.75 77 GLU A C 1
ATOM 637 O O . GLU A 1 77 ? -5.958 -2.421 1.793 1.00 93.75 77 GLU A O 1
ATOM 642 N N . LEU A 1 78 ? -4.337 -0.889 1.756 1.00 93.75 78 LEU A N 1
ATOM 643 C CA . LEU A 1 78 ? -4.836 -0.182 2.938 1.00 93.75 78 LEU A CA 1
ATOM 644 C C . LEU A 1 78 ? -6.163 0.542 2.654 1.00 93.75 78 LEU A C 1
ATOM 646 O O . LEU A 1 78 ? -7.049 0.544 3.504 1.00 93.75 78 LEU A O 1
ATOM 650 N N . GLY A 1 79 ? -6.385 1.077 1.455 1.00 91.12 79 GLY A N 1
ATOM 651 C CA . GLY A 1 79 ? -7.695 1.589 1.043 1.00 91.12 79 GLY A CA 1
ATOM 652 C C . GLY A 1 79 ? -8.799 0.536 1.218 1.00 91.12 79 GLY A C 1
ATOM 653 O O . GLY A 1 79 ? -9.860 0.825 1.783 1.00 91.12 79 GLY A O 1
ATOM 654 N N . HIS A 1 80 ? -8.513 -0.712 0.842 1.00 90.56 80 HIS A N 1
ATOM 655 C CA . HIS A 1 80 ? -9.391 -1.854 1.095 1.00 90.56 80 HIS A CA 1
ATOM 656 C C . HIS A 1 80 ? -9.488 -2.210 2.584 1.00 90.56 80 HIS A C 1
ATOM 658 O O . HIS A 1 80 ? -10.576 -2.197 3.164 1.00 90.56 80 HIS A O 1
ATOM 664 N N . CYS A 1 81 ? -8.370 -2.532 3.228 1.00 92.31 81 CYS A N 1
ATOM 665 C CA . CYS A 1 81 ? -8.327 -3.156 4.552 1.00 92.31 81 CYS A CA 1
ATOM 666 C C . CYS A 1 81 ? -8.468 -2.169 5.721 1.00 92.31 81 CYS A C 1
ATOM 668 O O . CYS A 1 81 ? -8.980 -2.534 6.777 1.00 92.31 81 CYS A O 1
ATOM 670 N N . ASP A 1 82 ? -8.095 -0.908 5.570 1.00 93.75 82 ASP A N 1
ATOM 671 C CA . ASP A 1 82 ? -8.209 0.111 6.616 1.00 93.75 82 ASP A CA 1
ATOM 672 C C . ASP A 1 82 ? -9.480 0.957 6.444 1.00 93.75 82 ASP A C 1
ATOM 674 O O . ASP A 1 82 ? -10.228 1.151 7.407 1.00 93.75 82 ASP A O 1
ATOM 678 N N . LEU A 1 83 ? -9.782 1.393 5.215 1.00 90.00 83 LEU A N 1
ATOM 679 C CA . LEU A 1 83 ? -10.907 2.301 4.944 1.00 90.00 83 LEU A CA 1
ATOM 680 C C . LEU A 1 83 ? -12.189 1.596 4.489 1.00 90.00 83 LEU A C 1
ATOM 682 O O . LEU A 1 83 ? -13.259 2.200 4.541 1.00 90.00 83 LEU A O 1
ATOM 686 N N . GLY A 1 84 ? -12.118 0.329 4.074 1.00 87.12 84 GLY A N 1
ATOM 687 C CA . GLY A 1 84 ? -13.296 -0.389 3.584 1.00 87.12 84 GLY A CA 1
ATOM 688 C C . GLY A 1 84 ? -13.784 0.069 2.220 1.00 87.12 84 GLY A C 1
ATOM 689 O O . GLY A 1 84 ? -14.970 -0.063 1.929 1.00 87.12 84 GLY A O 1
ATOM 690 N N . ARG A 1 85 ? -12.887 0.628 1.409 1.00 85.44 85 ARG A N 1
ATOM 691 C CA . ARG A 1 85 ? -13.197 1.059 0.049 1.00 85.44 85 ARG A CA 1
ATOM 692 C C . ARG A 1 85 ? -13.159 -0.144 -0.874 1.00 85.44 85 ARG A C 1
ATOM 694 O O . ARG A 1 85 ? -12.288 -0.992 -0.716 1.00 85.44 85 ARG A O 1
ATOM 701 N N . ASP A 1 86 ? -14.077 -0.209 -1.823 1.00 81.19 86 ASP A N 1
ATOM 702 C CA . ASP A 1 86 ? -14.014 -1.178 -2.915 1.00 81.19 86 ASP A CA 1
ATOM 703 C C . ASP A 1 86 ? -13.421 -0.513 -4.166 1.00 81.19 86 ASP A C 1
ATOM 705 O O . ASP A 1 86 ? -13.124 0.688 -4.167 1.00 81.19 86 ASP A O 1
ATOM 709 N N . HIS A 1 87 ? -13.230 -1.291 -5.226 1.00 78.81 87 HIS A N 1
ATOM 710 C CA . HIS A 1 87 ? -12.932 -0.757 -6.552 1.00 78.81 87 HIS A CA 1
ATOM 711 C C . HIS A 1 87 ? -14.121 0.099 -7.019 1.00 78.81 87 HIS A C 1
ATOM 713 O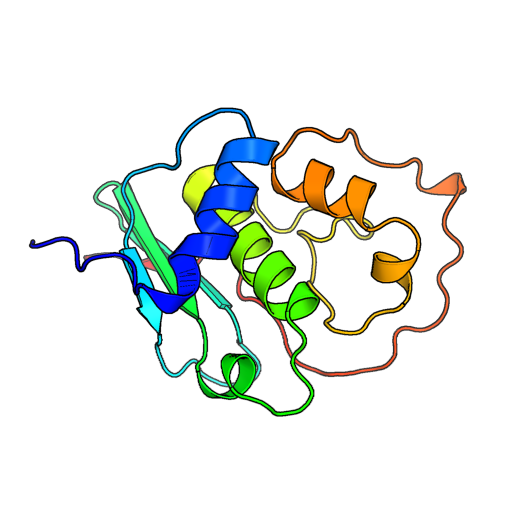 O . HIS A 1 87 ? -15.181 -0.426 -7.352 1.00 78.81 87 HIS A O 1
ATOM 719 N N . GLU A 1 88 ? -13.974 1.427 -7.015 1.00 65.31 88 GLU A N 1
ATOM 720 C CA . GLU A 1 88 ? -15.027 2.361 -7.433 1.00 65.31 88 GLU A CA 1
ATOM 721 C C . GLU A 1 88 ? -14.558 3.264 -8.588 1.00 65.31 88 GLU A C 1
ATOM 723 O O . GLU A 1 88 ? -13.680 4.098 -8.394 1.00 65.31 88 GLU A O 1
ATOM 728 N N . GLU A 1 89 ? -15.247 3.170 -9.735 1.00 57.09 89 GLU A N 1
ATOM 729 C CA . GLU A 1 89 ? -15.248 4.089 -10.897 1.00 57.09 89 GLU A CA 1
ATOM 730 C C . GLU A 1 89 ? -13.944 4.234 -11.733 1.00 57.09 89 GLU A C 1
ATOM 732 O O . GLU A 1 89 ? -12.849 4.302 -11.176 1.00 57.09 89 GLU A O 1
ATOM 737 N N . PRO A 1 90 ? -14.050 4.473 -13.064 1.00 58.78 90 PRO A N 1
ATOM 738 C CA . PRO A 1 90 ? -12.960 4.460 -14.068 1.00 58.78 90 PRO A CA 1
ATOM 739 C C . PRO A 1 90 ? -11.767 5.399 -13.873 1.00 58.78 90 PRO A C 1
ATOM 741 O O . PRO A 1 90 ? -10.828 5.404 -14.673 1.00 58.78 90 PRO A O 1
ATOM 744 N N . LEU A 1 91 ? -11.816 6.248 -12.851 1.00 62.56 91 LEU A N 1
ATOM 745 C CA . LEU A 1 91 ? -10.862 7.326 -12.605 1.00 62.56 91 LEU A CA 1
ATOM 746 C C . LEU A 1 91 ? -10.291 7.297 -11.185 1.00 62.56 91 LEU A C 1
ATOM 748 O O . LEU A 1 91 ? -9.599 8.238 -10.797 1.00 62.56 91 LEU A O 1
ATOM 752 N N . SER A 1 92 ? -10.581 6.243 -10.420 1.00 69.00 92 SER A N 1
ATOM 753 C CA . SER A 1 92 ? -9.941 6.006 -9.135 1.00 69.00 92 SER A CA 1
ATOM 754 C C . SER A 1 92 ? -8.746 5.087 -9.307 1.00 69.00 92 SER A C 1
ATOM 756 O O . SER A 1 92 ? -8.820 4.066 -9.992 1.00 69.00 92 SER A O 1
ATOM 758 N N . ILE A 1 93 ? -7.658 5.390 -8.606 1.00 69.25 93 ILE A N 1
ATOM 759 C CA . ILE A 1 93 ? -6.584 4.409 -8.414 1.00 69.25 93 ILE A CA 1
ATOM 760 C C . ILE A 1 93 ? -7.071 3.168 -7.639 1.00 69.25 93 ILE A C 1
ATOM 762 O O . ILE A 1 93 ? -6.448 2.120 -7.743 1.00 69.25 93 ILE A O 1
ATOM 766 N N . MET A 1 94 ? -8.234 3.244 -6.973 1.00 73.62 94 MET A N 1
ATOM 767 C CA . MET A 1 94 ? -8.899 2.072 -6.409 1.00 73.62 94 MET A CA 1
ATOM 768 C C . MET A 1 94 ? -9.500 1.139 -7.463 1.00 73.62 94 MET A C 1
ATOM 770 O O . MET A 1 94 ? -9.753 0.010 -7.107 1.00 73.62 94 MET A O 1
ATOM 774 N N . GLU A 1 95 ? -9.807 1.535 -8.703 1.00 68.75 95 GLU A N 1
ATOM 775 C CA . GLU A 1 95 ? -10.609 0.667 -9.592 1.00 68.75 95 GLU A CA 1
ATOM 776 C C . GLU A 1 95 ? -9.800 -0.484 -10.207 1.00 68.75 95 GLU A C 1
ATOM 778 O O . GLU A 1 95 ? -10.209 -1.638 -10.138 1.00 68.75 95 GLU A O 1
ATOM 783 N N . LYS A 1 96 ? -8.632 -0.179 -10.776 1.00 63.66 96 LYS A N 1
ATOM 784 C CA . LYS A 1 96 ? -7.604 -1.146 -11.176 1.00 63.66 96 LYS A CA 1
ATOM 785 C C . LYS A 1 96 ? -6.266 -0.437 -11.150 1.00 63.66 96 LYS A C 1
ATOM 787 O O . LYS A 1 96 ? -5.990 0.408 -12.003 1.00 63.66 96 LYS A O 1
ATOM 792 N N . TYR A 1 97 ? -5.438 -0.763 -10.167 1.00 57.78 97 TYR A N 1
ATOM 793 C CA . TYR A 1 97 ? -4.092 -0.222 -10.121 1.00 57.78 97 TYR A CA 1
ATOM 794 C C . TYR A 1 97 ? -3.270 -0.803 -11.279 1.00 57.78 97 TYR A C 1
ATOM 796 O O . TYR A 1 97 ? -2.837 -1.951 -11.237 1.00 57.78 97 TYR A O 1
ATOM 804 N N . HIS A 1 98 ? -3.096 -0.013 -12.341 1.00 63.47 98 HIS A N 1
ATOM 805 C CA . HIS A 1 98 ? -2.188 -0.326 -13.440 1.00 63.47 98 HIS A CA 1
ATOM 806 C C . HIS A 1 98 ? -0.816 0.275 -13.131 1.00 63.47 98 HIS A C 1
ATOM 808 O O . HIS A 1 98 ? -0.599 1.481 -13.274 1.00 63.47 98 HIS A O 1
ATOM 814 N N . ILE A 1 99 ? 0.107 -0.572 -12.687 1.00 59.66 99 ILE A N 1
ATOM 815 C CA . ILE A 1 99 ? 1.490 -0.191 -12.384 1.00 59.66 99 ILE A CA 1
ATOM 816 C C . ILE A 1 99 ? 2.184 0.371 -13.618 1.00 59.66 99 ILE A C 1
ATOM 818 O O . ILE A 1 99 ? 2.007 -0.124 -14.732 1.00 59.66 99 ILE A O 1
ATOM 822 N N . GLY A 1 100 ? 2.976 1.426 -13.416 1.00 55.59 100 GLY A N 1
ATOM 823 C CA . GLY A 1 100 ? 3.691 2.097 -14.499 1.00 55.59 100 GLY A CA 1
ATOM 824 C C . GLY A 1 100 ? 2.793 2.874 -15.468 1.00 55.59 100 GLY A C 1
ATOM 825 O O . GLY A 1 100 ? 3.281 3.373 -16.484 1.00 55.59 100 GLY A O 1
ATOM 826 N N . ASP A 1 101 ? 1.494 3.010 -15.181 1.00 64.31 101 ASP A N 1
ATOM 827 C CA . ASP A 1 101 ? 0.609 3.811 -16.013 1.00 64.31 101 ASP A CA 1
ATOM 828 C C . ASP A 1 101 ? 0.897 5.309 -15.823 1.00 64.31 101 ASP A C 1
ATOM 830 O O . ASP A 1 101 ? 0.743 5.889 -14.742 1.00 64.31 101 ASP A O 1
ATOM 834 N N . SER A 1 102 ? 1.301 5.954 -16.918 1.00 59.28 102 SER A N 1
ATOM 835 C CA . SER A 1 102 ? 1.637 7.380 -16.966 1.00 59.28 102 SER A CA 1
ATOM 836 C C . SER A 1 102 ? 0.472 8.297 -16.572 1.00 59.28 102 SER A C 1
ATOM 838 O O . SER A 1 102 ? 0.689 9.463 -16.223 1.00 59.28 102 SER A O 1
ATOM 840 N N . ARG A 1 103 ? -0.765 7.777 -16.559 1.00 61.44 103 ARG A N 1
ATOM 841 C CA . ARG A 1 103 ? -1.947 8.457 -16.015 1.00 61.44 103 ARG A CA 1
ATOM 842 C C . ARG A 1 103 ? -1.756 8.844 -14.548 1.00 61.44 103 ARG A C 1
ATOM 844 O O . ARG A 1 103 ? -2.143 9.954 -14.169 1.00 61.44 103 ARG A O 1
ATOM 851 N N . TYR A 1 104 ? -1.120 7.989 -13.745 1.00 62.16 104 TYR A N 1
ATOM 852 C CA . TYR A 1 104 ? -0.939 8.217 -12.307 1.00 62.16 104 TYR A CA 1
ATOM 853 C C . TYR A 1 104 ? 0.275 9.095 -11.987 1.00 62.16 104 TYR A C 1
ATOM 855 O O . TYR A 1 104 ? 0.230 9.899 -11.056 1.00 62.16 104 TYR A O 1
ATOM 863 N N . SER A 1 105 ? 1.328 9.042 -12.810 1.00 61.62 105 SER A N 1
ATOM 864 C CA . SER A 1 105 ? 2.525 9.876 -12.619 1.00 61.62 105 SER A CA 1
ATOM 865 C C . SER A 1 105 ? 2.289 11.370 -12.880 1.00 61.62 105 SER A C 1
ATOM 867 O O . SER A 1 105 ? 3.121 12.192 -12.507 1.00 61.62 105 SER A O 1
ATOM 869 N N . SER A 1 106 ? 1.176 11.738 -13.527 1.00 67.75 106 SER A N 1
ATOM 870 C CA . SER A 1 106 ? 0.853 13.134 -13.857 1.00 67.75 106 SER A CA 1
ATOM 871 C C . SER A 1 106 ? 0.432 13.987 -12.650 1.00 67.75 106 SER A C 1
ATOM 873 O O . SER A 1 106 ? 0.573 15.208 -12.698 1.00 67.75 106 SER A O 1
ATOM 875 N N . ASP A 1 107 ? -0.062 13.367 -11.571 1.00 74.19 107 ASP A N 1
ATOM 876 C CA . ASP A 1 107 ? -0.519 14.057 -10.355 1.00 74.19 107 ASP A CA 1
ATOM 877 C C . ASP A 1 107 ? -0.469 13.111 -9.145 1.00 74.19 107 ASP A C 1
ATOM 879 O O . ASP A 1 107 ? -1.484 12.722 -8.564 1.00 74.19 107 ASP A O 1
ATOM 883 N N . ILE A 1 108 ? 0.745 12.673 -8.809 1.00 79.31 108 ILE A N 1
ATOM 884 C CA . ILE A 1 108 ? 0.954 11.627 -7.805 1.00 79.31 108 ILE A CA 1
ATOM 885 C C . ILE A 1 108 ? 0.404 11.999 -6.421 1.00 79.31 108 ILE A C 1
ATOM 887 O O . ILE A 1 108 ? -0.156 11.157 -5.721 1.00 79.31 108 ILE A O 1
ATOM 891 N N . GLU A 1 109 ? 0.496 13.274 -6.046 1.00 82.81 109 GLU A N 1
ATOM 892 C CA . GLU A 1 109 ? -0.004 13.774 -4.765 1.00 82.81 109 GLU A CA 1
ATOM 893 C C . GLU A 1 109 ? -1.530 13.696 -4.679 1.00 82.81 109 GLU A C 1
ATOM 895 O O . GLU A 1 109 ? -2.071 13.341 -3.629 1.00 82.81 109 GLU A O 1
ATOM 900 N N . TYR A 1 110 ? -2.242 13.970 -5.778 1.00 81.31 110 TYR A N 1
ATOM 901 C CA . TYR A 1 110 ? -3.686 13.763 -5.829 1.00 81.31 110 TYR A CA 1
ATOM 902 C C . TYR A 1 110 ? -4.040 12.294 -5.571 1.00 81.31 110 TYR A C 1
ATOM 904 O O . TYR A 1 110 ? -4.880 12.029 -4.712 1.00 81.31 110 TYR A O 1
ATOM 912 N N . TYR A 1 111 ? -3.384 11.343 -6.245 1.00 79.06 111 TYR A N 1
ATOM 913 C CA . TYR A 1 111 ? -3.715 9.919 -6.110 1.00 79.06 111 TYR A CA 1
ATOM 914 C C . TYR A 1 111 ? -3.345 9.354 -4.737 1.00 79.06 111 TYR A C 1
ATOM 916 O O . TYR A 1 111 ? -4.125 8.602 -4.156 1.00 79.06 111 TYR A O 1
ATOM 924 N N . LYS A 1 112 ? -2.222 9.782 -4.147 1.00 85.06 112 LYS A N 1
ATOM 925 C CA . LYS A 1 112 ? -1.892 9.442 -2.754 1.00 85.06 112 LYS A CA 1
ATOM 926 C C . LYS A 1 112 ? -2.963 9.940 -1.786 1.00 85.06 112 LYS A C 1
ATOM 928 O O . LYS A 1 112 ? -3.421 9.189 -0.926 1.00 85.06 112 LYS A O 1
ATOM 933 N N . ARG A 1 113 ? -3.407 11.193 -1.945 1.00 85.38 113 ARG A N 1
ATOM 934 C CA . ARG A 1 113 ? -4.501 11.766 -1.143 1.00 85.38 113 ARG A CA 1
ATOM 935 C C . ARG A 1 113 ? -5.826 11.058 -1.393 1.00 85.38 113 ARG A C 1
ATOM 937 O O . ARG A 1 113 ? -6.621 10.922 -0.469 1.00 85.38 113 ARG A O 1
ATOM 944 N N . GLU A 1 114 ? -6.081 10.622 -2.619 1.00 83.38 114 GLU A N 1
ATOM 945 C CA . GLU A 1 114 ? -7.260 9.837 -2.955 1.00 83.38 114 GLU A CA 1
ATOM 946 C C . GLU A 1 114 ? -7.245 8.498 -2.222 1.00 83.38 114 GLU A C 1
ATOM 948 O O . GLU A 1 114 ? -8.243 8.170 -1.591 1.00 83.38 114 GLU A O 1
ATOM 953 N N . LEU A 1 115 ? -6.129 7.761 -2.234 1.00 84.88 115 LEU A N 1
ATOM 954 C CA . LEU A 1 115 ? -5.974 6.456 -1.575 1.00 84.88 115 LEU A CA 1
ATOM 955 C C . LEU A 1 115 ? -6.253 6.507 -0.070 1.00 84.88 115 LEU A C 1
ATOM 957 O O . LEU A 1 115 ? -6.941 5.632 0.452 1.00 84.88 115 LEU A O 1
ATOM 961 N N . VAL A 1 116 ? -5.840 7.586 0.600 1.00 86.62 116 VAL A N 1
ATOM 962 C CA . VAL A 1 116 ? -6.130 7.804 2.030 1.00 86.62 116 VAL A CA 1
ATOM 963 C C . VAL A 1 116 ? -7.505 8.437 2.309 1.00 86.62 116 VAL A C 1
ATOM 965 O O . VAL A 1 116 ? -7.807 8.782 3.450 1.00 86.62 116 VAL A O 1
ATOM 968 N N . GLY A 1 117 ? -8.349 8.632 1.289 1.00 81.62 117 GLY A N 1
ATOM 969 C CA . GLY A 1 117 ? -9.703 9.185 1.438 1.00 81.62 117 GLY A CA 1
ATOM 970 C C . GLY A 1 117 ? -9.772 10.708 1.636 1.00 81.62 117 GLY A C 1
ATOM 971 O O . GLY A 1 117 ? -10.794 11.223 2.088 1.00 81.62 117 GLY A O 1
ATOM 972 N N . LEU A 1 118 ? -8.707 11.445 1.304 1.00 78.94 118 LEU A N 1
ATOM 973 C CA . LEU A 1 118 ? -8.594 12.902 1.476 1.00 78.94 118 LEU A CA 1
ATOM 974 C C . LEU A 1 118 ? -8.815 13.720 0.192 1.00 78.94 118 LEU A C 1
ATOM 976 O O . LEU A 1 118 ? -8.853 14.955 0.258 1.00 78.94 118 LEU A O 1
ATOM 980 N N . ALA A 1 119 ? -8.935 13.080 -0.973 1.00 69.56 119 ALA A N 1
ATOM 981 C CA . ALA A 1 119 ? -9.288 13.743 -2.229 1.00 69.56 119 ALA A CA 1
ATOM 982 C C . ALA A 1 119 ? -10.743 13.446 -2.620 1.00 69.56 119 ALA A C 1
ATOM 984 O O . ALA A 1 119 ? -11.226 12.325 -2.486 1.00 69.56 119 ALA A O 1
ATOM 985 N N . LYS A 1 120 ? -11.450 14.469 -3.116 1.00 63.09 120 LYS A N 1
ATOM 986 C CA . LYS A 1 120 ? -12.751 14.296 -3.781 1.00 63.09 120 LYS A CA 1
ATOM 987 C C . LYS A 1 120 ? -12.510 13.893 -5.237 1.00 63.09 120 LYS A C 1
ATOM 989 O O . LYS A 1 120 ? -11.525 14.347 -5.814 1.00 63.09 120 LYS A O 1
ATOM 994 N N . LYS A 1 121 ? -13.429 13.105 -5.816 1.00 57.44 121 LYS A N 1
ATOM 995 C CA . LYS A 1 121 ? -13.395 12.665 -7.225 1.00 57.44 121 LYS A CA 1
ATOM 996 C C . LYS A 1 121 ? -13.003 13.829 -8.152 1.00 57.44 121 LYS A C 1
ATOM 998 O O . LYS A 1 121 ? -13.651 14.878 -8.120 1.00 57.44 121 LYS A O 1
ATOM 1003 N N . LYS A 1 122 ? -11.950 13.649 -8.958 1.00 57.34 122 LYS A N 1
ATOM 1004 C CA . LYS A 1 122 ? -11.573 14.577 -10.036 1.00 57.34 122 LYS A CA 1
ATOM 1005 C C . LYS A 1 122 ? -12.705 14.606 -11.065 1.00 57.34 122 LYS A C 1
ATOM 1007 O O . LYS A 1 122 ? -13.312 13.574 -11.344 1.00 57.34 122 LYS A O 1
ATOM 1012 N N . ASP A 1 123 ? -13.005 15.780 -11.613 1.00 54.53 123 ASP A N 1
ATOM 1013 C CA . ASP A 1 123 ? -14.005 15.894 -12.674 1.00 54.53 123 ASP A CA 1
ATOM 1014 C C . ASP A 1 123 ? -13.533 15.120 -13.919 1.00 54.53 123 ASP A C 1
ATOM 1016 O O . ASP A 1 123 ? -12.466 15.395 -14.473 1.00 54.53 123 ASP A O 1
ATOM 1020 N N . SER A 1 124 ? -14.352 14.158 -14.352 1.00 53.66 124 SER A N 1
ATOM 1021 C CA . SER A 1 124 ? -14.166 13.350 -15.563 1.00 53.66 124 SER A CA 1
ATOM 1022 C C . SER A 1 124 ? -13.934 14.170 -16.839 1.00 53.66 124 SER A C 1
ATOM 1024 O O . SER A 1 124 ? -13.361 13.658 -17.798 1.00 53.66 124 SER A O 1
ATOM 1026 N N . SER A 1 125 ? -14.332 15.448 -16.852 1.00 49.31 125 SER A N 1
ATOM 1027 C CA . SER A 1 125 ? -14.170 16.360 -17.989 1.00 49.31 125 SER A CA 1
ATOM 1028 C C . SER A 1 125 ? -12.718 16.777 -18.273 1.00 49.31 125 SER A C 1
ATOM 1030 O O . SER A 1 125 ? -12.422 17.250 -19.370 1.00 49.31 125 SER A O 1
ATOM 1032 N N . LEU A 1 126 ? -11.799 16.584 -17.319 1.00 48.38 126 LEU A N 1
ATOM 1033 C CA . LEU A 1 126 ? -10.382 16.954 -17.450 1.00 48.38 126 LEU A CA 1
ATOM 1034 C C . LEU A 1 126 ? -9.489 15.808 -17.951 1.00 48.38 126 LEU A C 1
ATOM 1036 O O . LEU A 1 126 ? -8.283 16.002 -18.106 1.00 48.38 126 LEU A O 1
ATOM 1040 N N . PHE A 1 127 ? -10.052 14.623 -18.201 1.00 47.44 127 PHE A N 1
ATOM 1041 C CA . PHE A 1 127 ? -9.280 13.421 -18.500 1.00 47.44 127 PHE A CA 1
ATOM 1042 C C . PHE A 1 127 ? -9.497 12.952 -19.946 1.00 47.44 127 PHE A C 1
ATOM 1044 O O . PHE A 1 127 ? -10.569 12.478 -20.313 1.00 47.44 127 PHE A O 1
ATOM 1051 N N . SER A 1 128 ? -8.462 13.066 -20.787 1.00 39.28 128 SER A N 1
ATOM 1052 C CA . SER A 1 128 ? -8.421 12.385 -22.089 1.00 39.28 128 SER A CA 1
ATOM 1053 C C . SER A 1 128 ? -7.820 10.990 -21.904 1.00 39.28 128 SER A C 1
ATOM 1055 O O . SER A 1 128 ? -6.692 10.892 -21.420 1.00 39.28 128 SER A O 1
ATOM 1057 N N . PRO A 1 129 ? -8.512 9.904 -22.287 1.00 38.41 129 PRO A N 1
ATOM 1058 C CA . PRO A 1 129 ? -7.969 8.561 -22.157 1.00 38.41 129 PRO A CA 1
ATOM 1059 C C . PRO A 1 129 ? -6.866 8.357 -23.201 1.00 38.41 129 PRO A C 1
ATOM 1061 O O . PRO A 1 129 ? -7.134 8.070 -24.367 1.00 38.41 129 PRO A O 1
ATOM 1064 N N . THR A 1 130 ? -5.603 8.501 -22.806 1.00 40.44 130 THR A N 1
ATOM 1065 C CA . THR A 1 130 ? -4.489 7.955 -23.588 1.00 40.44 130 THR A CA 1
ATOM 1066 C C . THR A 1 130 ? -4.328 6.477 -23.256 1.00 40.44 130 THR A C 1
ATOM 1068 O O . THR A 1 130 ? -4.361 6.095 -22.089 1.00 40.44 130 THR A O 1
ATOM 1071 N N . LYS A 1 131 ? -4.201 5.647 -24.301 1.00 37.19 131 LYS A N 1
ATOM 1072 C CA . LYS A 1 131 ? -4.067 4.183 -24.229 1.00 37.19 131 LYS A CA 1
ATOM 1073 C C . LYS A 1 131 ? -3.079 3.757 -23.136 1.00 37.19 131 LYS A C 1
ATOM 1075 O O . LYS A 1 131 ? -1.901 4.091 -23.222 1.00 37.19 131 LYS A O 1
ATOM 1080 N N . ALA A 1 132 ? -3.575 2.987 -22.171 1.00 38.88 132 ALA A N 1
ATOM 1081 C CA . ALA A 1 132 ? -2.770 2.324 -21.156 1.00 38.88 132 ALA A CA 1
ATOM 1082 C C . ALA A 1 132 ? -1.756 1.374 -21.817 1.00 38.88 132 ALA A C 1
ATOM 1084 O O . ALA A 1 132 ? -2.101 0.620 -22.734 1.00 38.88 132 ALA A O 1
ATOM 1085 N N . HIS A 1 133 ? -0.507 1.414 -21.354 1.00 38.66 133 HIS A N 1
ATOM 1086 C CA . HIS A 1 133 ? 0.467 0.370 -21.645 1.00 38.66 133 HIS A CA 1
ATOM 1087 C C . HIS A 1 133 ? 0.114 -0.859 -20.801 1.00 38.66 133 HIS A C 1
ATOM 1089 O O . HIS A 1 133 ? -0.000 -0.786 -19.583 1.00 38.66 133 HIS A O 1
ATOM 1095 N N . THR A 1 134 ? -0.127 -1.981 -21.473 1.00 36.34 134 THR A N 1
ATOM 1096 C CA . THR A 1 134 ? -0.598 -3.234 -20.881 1.00 36.34 134 THR A CA 1
ATOM 1097 C C . THR A 1 134 ? 0.530 -3.953 -20.145 1.00 36.34 134 THR A C 1
ATOM 1099 O O . THR A 1 134 ? 1.272 -4.720 -20.761 1.00 36.34 134 THR A O 1
ATOM 1102 N N . HIS A 1 135 ? 0.630 -3.744 -18.836 1.00 41.12 135 HIS A N 1
ATOM 1103 C CA . HIS A 1 135 ? 1.141 -4.759 -17.918 1.00 41.12 135 HIS A CA 1
ATOM 1104 C C . HIS A 1 135 ? -0.072 -5.372 -17.203 1.00 41.12 135 HIS A C 1
ATOM 1106 O O . HIS A 1 135 ? -0.839 -4.670 -16.549 1.00 41.12 135 HIS A O 1
ATOM 1112 N N . ASN A 1 136 ? -0.309 -6.667 -17.435 1.00 48.19 136 ASN A N 1
ATOM 1113 C CA . ASN A 1 136 ? -1.479 -7.414 -16.953 1.00 48.19 136 ASN A CA 1
ATOM 1114 C C . ASN A 1 136 ? -1.280 -7.883 -15.500 1.00 48.19 136 ASN A C 1
ATOM 1116 O O . ASN A 1 136 ? -1.440 -9.066 -15.220 1.00 48.19 136 ASN A O 1
ATOM 1120 N N . GLU A 1 137 ? -0.876 -6.988 -14.606 1.00 52.62 137 GLU A N 1
ATOM 1121 C CA . GLU A 1 137 ? -0.778 -7.234 -13.163 1.00 52.62 137 GLU A CA 1
ATOM 1122 C C . GLU A 1 137 ? -1.944 -6.492 -12.500 1.00 52.62 137 GLU A C 1
ATOM 1124 O O . GLU A 1 137 ? -2.165 -5.314 -12.779 1.00 52.62 137 GLU A O 1
ATOM 1129 N N . GLU A 1 138 ? -2.755 -7.190 -11.706 1.00 61.09 138 GLU A N 1
ATOM 1130 C CA . GLU A 1 138 ? -3.991 -6.654 -11.123 1.00 61.09 138 GLU A CA 1
ATOM 1131 C C . GLU A 1 138 ? -3.962 -6.818 -9.598 1.00 61.09 138 GLU A C 1
ATOM 1133 O O . GLU A 1 138 ? -3.483 -7.817 -9.077 1.00 61.09 138 GLU A O 1
ATOM 1138 N N . CYS A 1 139 ? -4.491 -5.855 -8.849 1.00 56.88 139 CYS A N 1
ATOM 1139 C CA . CYS A 1 139 ? -4.787 -6.071 -7.430 1.00 56.88 139 CYS A CA 1
ATOM 1140 C C . CYS A 1 139 ? -6.138 -6.783 -7.314 1.00 56.88 139 CYS A C 1
ATOM 1142 O O . CYS A 1 139 ? -7.065 -6.488 -8.073 1.00 56.88 139 CYS A O 1
ATOM 1144 N N . SER A 1 140 ? -6.275 -7.711 -6.369 1.00 60.62 140 SER A N 1
ATOM 1145 C CA . SER A 1 140 ? -7.591 -8.259 -6.040 1.00 60.62 140 SER A CA 1
ATOM 1146 C C . SER A 1 140 ? -8.301 -7.304 -5.090 1.00 60.62 140 SER A C 1
ATOM 1148 O O . SER A 1 140 ? -7.703 -6.835 -4.128 1.00 60.62 140 SER A O 1
ATOM 1150 N N . GLY A 1 141 ? -9.581 -7.025 -5.347 1.00 61.72 141 GLY A N 1
ATOM 1151 C CA . GLY A 1 141 ? -10.426 -6.301 -4.395 1.00 61.72 141 GLY A CA 1
ATOM 1152 C C . GLY A 1 141 ? -10.615 -7.075 -3.083 1.00 61.72 141 GLY A C 1
ATOM 1153 O O . GLY A 1 141 ? -9.907 -8.036 -2.778 1.00 61.72 141 GLY A O 1
ATOM 1154 N N . ILE A 1 142 ? -11.618 -6.692 -2.294 1.00 71.62 142 ILE A N 1
ATOM 1155 C CA . ILE A 1 142 ? -11.876 -7.341 -1.002 1.00 71.62 142 ILE A CA 1
ATOM 1156 C C . ILE A 1 142 ? -12.304 -8.804 -1.206 1.00 71.62 142 ILE A C 1
ATOM 1158 O O . ILE A 1 142 ? -13.390 -9.075 -1.725 1.00 71.62 142 ILE A O 1
ATOM 1162 N N . ILE A 1 143 ? -11.508 -9.757 -0.709 1.00 79.06 143 ILE A N 1
ATOM 1163 C CA . ILE A 1 143 ? -11.895 -11.174 -0.671 1.00 79.06 143 ILE A CA 1
ATOM 1164 C C . ILE A 1 143 ? -12.420 -11.524 0.719 1.00 79.06 143 ILE A C 1
ATOM 1166 O O . ILE A 1 143 ? -11.708 -11.444 1.719 1.00 79.06 143 ILE A O 1
ATOM 1170 N N . ARG A 1 144 ? -13.679 -11.961 0.789 1.00 82.88 144 ARG A N 1
ATOM 1171 C CA . ARG A 1 144 ? -14.291 -12.436 2.036 1.00 82.88 144 ARG A CA 1
ATOM 1172 C C . ARG A 1 144 ? -13.972 -13.911 2.259 1.00 82.88 144 ARG A C 1
ATOM 1174 O O . ARG A 1 144 ? -14.135 -14.715 1.343 1.00 82.88 144 ARG A O 1
ATOM 1181 N N . ARG A 1 145 ? -13.543 -14.257 3.471 1.00 77.69 145 ARG A N 1
ATOM 1182 C CA . ARG A 1 145 ? -13.252 -15.628 3.898 1.00 77.69 145 ARG A CA 1
ATOM 1183 C C . ARG A 1 145 ? -14.004 -15.960 5.181 1.00 77.69 145 ARG A C 1
ATOM 1185 O O . ARG A 1 145 ? -14.085 -15.142 6.098 1.00 77.69 145 ARG A O 1
ATOM 1192 N N . ASP A 1 146 ? -14.517 -17.181 5.234 1.00 74.25 146 ASP A N 1
ATOM 1193 C CA . ASP A 1 146 ? -14.980 -17.786 6.477 1.00 74.25 146 ASP A CA 1
ATOM 1194 C C . ASP A 1 146 ? -13.775 -18.409 7.192 1.00 74.25 146 ASP A C 1
ATOM 1196 O O . ASP A 1 146 ? -12.889 -18.966 6.537 1.00 74.25 146 ASP A O 1
ATOM 1200 N N . LEU A 1 147 ? -13.727 -18.257 8.517 1.00 59.28 147 LEU A N 1
ATOM 1201 C CA . LEU A 1 147 ? -12.746 -18.917 9.383 1.00 59.28 147 LEU A CA 1
ATOM 1202 C C . LEU A 1 147 ? -13.158 -20.355 9.698 1.00 59.28 147 LEU A C 1
ATOM 1204 O O . LEU A 1 147 ? -14.368 -20.573 9.944 1.00 59.28 147 LEU A O 1
#

Radius of gyration: 14.93 Å; chains: 1; bounding box: 30×36×41 Å

pLDDT: mean 78.49, std 17.16, range [36.34, 96.0]

Sequence (147 aa):
MDIEPIDSEFSSYIKTYVELKGSGIRNMSILFHTLPGSVIGVCYYYSNGDREIYIDPSFWYHDNTTYLDRELLIFHELGHCDLGRDHEEPLSIMEKYHIGDSRYSSDIEYYKRELVGLAKKKDSSLFSPTKAHTHNEECSGIIRRDL